Protein AF-A0A950UDC6-F1 (afdb_monomer)

Mean predicted aligned error: 10.17 Å

Sequence (81 aa):
IFLSTFVLISQNRMAAEAEKRAELDLQISLLAEHEVTKLITLTSAIAGRMGIETEKDPELPELAQNVAPEIVLDEIEEQGG

Solvent-accessible surface area (backbone atoms only — not comparable to full-atom values): 4622 Å² total; per-residue (Å²): 108,70,67,58,52,53,50,51,54,51,49,54,52,52,49,59,50,50,53,55,48,53,54,50,51,49,54,51,50,39,52,48,50,41,52,48,24,50,49,49,48,52,49,52,53,50,32,58,75,70,70,48,88,63,82,85,47,82,60,56,70,63,57,47,50,83,62,55,54,67,60,57,52,53,50,50,55,67,71,69,110

Radius of gyration: 21.17 Å; Cα contacts (8 Å, |Δi|>4): 26; chains: 1; bounding box: 43×21×60 Å

Structure (mmCIF, N/CA/C/O backbone):
data_AF-A0A950UDC6-F1
#
_entry.id   AF-A0A950UDC6-F1
#
loop_
_atom_site.group_PDB
_atom_site.id
_atom_site.type_symbol
_atom_site.label_atom_id
_atom_site.label_alt_id
_atom_site.label_comp_id
_atom_site.label_asym_id
_atom_site.label_entity_id
_atom_site.label_seq_id
_atom_site.pdbx_PDB_ins_code
_atom_site.Cartn_x
_atom_site.Cartn_y
_atom_site.Cartn_z
_atom_site.occupancy
_atom_site.B_iso_or_equiv
_atom_site.auth_seq_id
_atom_site.auth_comp_id
_atom_site.auth_asym_id
_atom_site.auth_atom_id
_atom_site.pdbx_PDB_model_num
ATOM 1 N N . ILE A 1 1 ? 26.060 7.833 -33.320 1.00 73.75 1 ILE A N 1
ATOM 2 C CA . ILE A 1 1 ? 24.884 7.204 -33.973 1.00 73.75 1 ILE A CA 1
ATOM 3 C C . ILE A 1 1 ? 24.625 5.817 -33.386 1.00 73.75 1 ILE A C 1
ATOM 5 O O . ILE A 1 1 ? 23.683 5.715 -32.622 1.00 73.75 1 ILE A O 1
ATOM 9 N N . PHE A 1 2 ? 25.481 4.803 -33.591 1.00 84.62 2 PHE A N 1
ATOM 10 C CA . PHE A 1 2 ? 25.266 3.457 -33.018 1.00 84.62 2 PHE A CA 1
ATOM 11 C C . PHE A 1 2 ? 25.070 3.437 -31.494 1.00 84.62 2 PHE A C 1
ATOM 13 O O . PHE A 1 2 ? 24.086 2.879 -31.023 1.00 84.62 2 PHE A O 1
ATOM 20 N N . LEU A 1 3 ? 25.947 4.096 -30.725 1.00 91.50 3 LEU A N 1
ATOM 21 C CA . LEU A 1 3 ? 25.814 4.160 -29.262 1.00 91.50 3 LEU A CA 1
ATOM 22 C C . LEU A 1 3 ? 24.483 4.794 -28.829 1.00 91.50 3 LEU A C 1
ATOM 24 O O . LEU A 1 3 ? 23.816 4.276 -27.946 1.00 91.50 3 LEU A O 1
ATOM 28 N N . SER A 1 4 ? 24.071 5.877 -29.489 1.00 91.88 4 SER A N 1
ATOM 29 C CA . SER A 1 4 ? 22.799 6.551 -29.220 1.00 91.88 4 SER A CA 1
ATOM 30 C C . SER A 1 4 ? 21.608 5.634 -29.505 1.00 91.88 4 SER A C 1
ATOM 32 O O . SER A 1 4 ? 20.685 5.582 -28.706 1.00 91.88 4 SER A O 1
ATOM 34 N N . THR A 1 5 ? 21.649 4.851 -30.588 1.00 90.75 5 THR A N 1
ATOM 35 C CA . THR A 1 5 ? 20.614 3.853 -30.894 1.00 90.75 5 THR A CA 1
ATOM 36 C C . THR A 1 5 ? 20.575 2.735 -29.848 1.00 90.75 5 THR A C 1
ATOM 38 O O . THR A 1 5 ? 19.495 2.376 -29.394 1.00 90.75 5 THR A O 1
ATOM 41 N N . PHE A 1 6 ? 21.728 2.227 -29.397 1.00 91.00 6 PHE A N 1
ATOM 42 C CA . PHE A 1 6 ? 21.791 1.237 -28.312 1.00 91.00 6 PHE A CA 1
ATOM 43 C C . PHE A 1 6 ? 21.232 1.778 -26.992 1.00 91.00 6 PHE A C 1
ATOM 45 O O . PHE A 1 6 ? 20.484 1.082 -26.305 1.00 91.00 6 PHE A O 1
ATOM 52 N N . VAL A 1 7 ? 21.562 3.026 -26.653 1.00 92.38 7 VAL A N 1
ATOM 53 C CA . VAL A 1 7 ? 21.037 3.704 -25.464 1.00 92.38 7 VAL A CA 1
ATOM 54 C C . VAL A 1 7 ? 19.523 3.874 -25.570 1.00 92.38 7 VAL A C 1
ATOM 56 O O . VAL A 1 7 ? 18.830 3.503 -24.630 1.00 92.38 7 VAL A O 1
ATOM 59 N N . LEU A 1 8 ? 18.999 4.331 -26.712 1.00 91.81 8 LEU A N 1
ATOM 60 C CA . LEU A 1 8 ? 17.556 4.493 -26.930 1.00 91.81 8 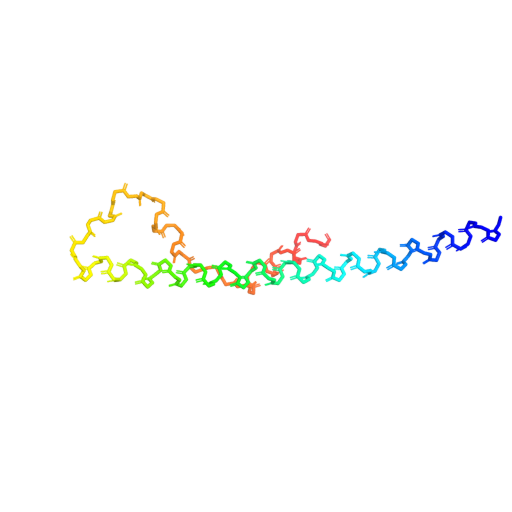LEU A CA 1
ATOM 61 C C . LEU A 1 8 ? 16.799 3.161 -26.844 1.00 91.81 8 LEU A C 1
ATOM 63 O O . LEU A 1 8 ? 15.748 3.098 -26.215 1.00 91.81 8 LEU A O 1
ATOM 67 N N . ILE A 1 9 ? 17.343 2.078 -27.408 1.00 90.94 9 ILE A N 1
ATOM 68 C CA . ILE A 1 9 ? 16.746 0.737 -27.295 1.00 90.94 9 ILE A CA 1
ATOM 69 C C . ILE A 1 9 ? 16.721 0.278 -25.830 1.00 90.94 9 ILE A C 1
ATOM 71 O O . ILE A 1 9 ? 15.705 -0.232 -25.357 1.00 90.94 9 ILE A O 1
ATOM 75 N N . SER A 1 10 ? 17.821 0.478 -25.097 1.00 91.31 10 SER A N 1
ATOM 76 C CA . SER A 1 10 ? 17.902 0.120 -23.677 1.00 91.31 10 SER A CA 1
ATOM 77 C C . SER A 1 10 ? 16.929 0.944 -22.828 1.00 91.31 10 SER A C 1
ATOM 79 O O . SER A 1 10 ? 16.224 0.388 -21.989 1.00 91.31 10 SER A O 1
ATOM 81 N N . GLN A 1 11 ? 16.845 2.253 -23.080 1.00 92.75 11 GLN A N 1
ATOM 82 C CA . GLN A 1 11 ? 15.919 3.166 -22.411 1.00 92.75 11 GLN A CA 1
ATOM 83 C C . GLN A 1 11 ? 14.465 2.785 -22.669 1.00 92.75 11 GLN A C 1
ATOM 85 O O . GLN A 1 11 ? 13.696 2.696 -21.719 1.00 92.75 11 GLN A O 1
ATOM 90 N N . ASN A 1 12 ? 14.106 2.473 -23.915 1.00 91.75 12 ASN A N 1
ATOM 91 C CA . ASN A 1 12 ? 12.751 2.054 -24.261 1.00 91.75 12 ASN A CA 1
ATOM 92 C C . ASN A 1 12 ? 12.349 0.757 -23.539 1.00 91.75 12 ASN A C 1
ATOM 94 O O . ASN A 1 12 ? 11.237 0.631 -23.037 1.00 91.75 12 ASN A O 1
ATOM 98 N N . ARG A 1 13 ? 13.281 -0.198 -23.416 1.00 93.50 13 ARG A N 1
ATOM 99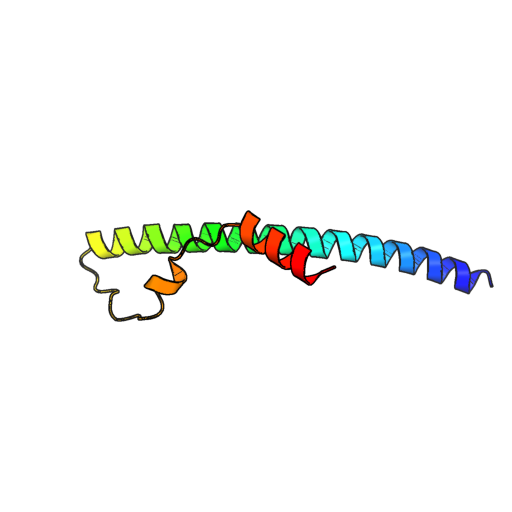 C CA . ARG A 1 13 ? 13.055 -1.426 -22.642 1.00 93.50 13 ARG A CA 1
ATOM 100 C C . ARG A 1 13 ? 12.862 -1.140 -21.150 1.00 93.50 13 ARG A C 1
ATOM 102 O O . ARG A 1 13 ? 11.969 -1.720 -20.546 1.00 93.50 13 ARG A O 1
ATOM 109 N N . MET A 1 14 ? 13.693 -0.275 -20.566 1.00 92.50 14 MET A N 1
ATOM 110 C CA . MET A 1 14 ? 13.567 0.103 -19.152 1.00 92.50 14 MET A CA 1
ATOM 111 C C . MET A 1 14 ? 12.253 0.839 -18.878 1.00 92.50 14 MET A C 1
ATOM 113 O O . MET A 1 14 ? 11.628 0.574 -17.859 1.00 92.50 14 MET A O 1
ATOM 117 N N . ALA A 1 15 ? 11.811 1.707 -19.792 1.00 92.81 15 ALA A N 1
ATOM 118 C CA . ALA A 1 15 ? 10.532 2.403 -19.685 1.00 92.81 15 ALA A CA 1
ATOM 119 C C . ALA A 1 15 ? 9.353 1.418 -19.682 1.00 92.81 15 ALA A C 1
ATOM 121 O O . ALA A 1 15 ? 8.538 1.449 -18.768 1.00 92.81 15 ALA A O 1
ATOM 122 N N . ALA A 1 16 ? 9.327 0.471 -20.626 1.00 92.81 16 ALA A N 1
ATOM 123 C CA . ALA A 1 16 ? 8.278 -0.548 -20.687 1.00 92.81 16 ALA A CA 1
ATOM 124 C C . ALA A 1 16 ? 8.262 -1.484 -19.461 1.00 92.81 16 ALA A C 1
ATOM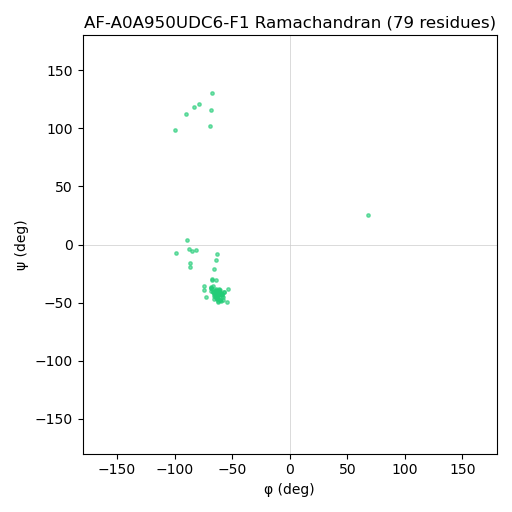 126 O O . ALA A 1 16 ? 7.216 -2.006 -19.084 1.00 92.81 16 ALA A O 1
ATOM 127 N N . GLU A 1 17 ? 9.417 -1.744 -18.842 1.00 94.00 17 GLU A N 1
ATOM 128 C CA . GLU A 1 17 ? 9.483 -2.523 -17.601 1.00 94.00 17 GLU A CA 1
ATOM 129 C C . GLU A 1 17 ? 9.008 -1.710 -16.390 1.00 94.00 17 GLU A C 1
ATOM 131 O O . GLU A 1 17 ? 8.317 -2.250 -15.528 1.00 94.00 17 GLU A O 1
ATOM 136 N N . ALA A 1 18 ? 9.350 -0.421 -16.331 1.00 92.75 18 ALA A N 1
ATOM 137 C CA . ALA A 1 18 ? 8.901 0.480 -15.276 1.00 92.75 18 ALA A CA 1
ATOM 138 C C . ALA A 1 18 ? 7.377 0.664 -15.294 1.00 92.75 18 ALA A C 1
ATOM 140 O O . ALA A 1 18 ? 6.758 0.628 -14.238 1.00 92.75 18 ALA A O 1
ATOM 141 N N . GLU A 1 19 ? 6.774 0.780 -16.477 1.00 91.12 19 GLU A N 1
ATOM 142 C CA . GLU A 1 19 ? 5.322 0.907 -16.635 1.00 91.12 19 GLU A CA 1
ATOM 143 C C . GLU A 1 19 ? 4.578 -0.337 -16.129 1.00 91.12 19 GLU A C 1
ATOM 145 O O . GLU A 1 19 ? 3.666 -0.227 -15.315 1.00 91.12 19 GLU A O 1
ATOM 150 N N . LYS A 1 20 ? 5.054 -1.537 -16.484 1.00 89.94 20 LYS A N 1
ATOM 151 C CA . LYS A 1 20 ? 4.499 -2.796 -15.953 1.00 89.94 20 LYS A CA 1
ATOM 152 C C . LYS A 1 20 ? 4.634 -2.915 -14.438 1.00 89.94 20 LYS A C 1
ATOM 154 O O . LYS A 1 20 ? 3.761 -3.475 -13.785 1.00 89.94 20 LYS A O 1
ATOM 159 N N . ARG A 1 21 ? 5.753 -2.447 -13.878 1.00 92.94 21 ARG A N 1
ATOM 160 C CA . ARG A 1 21 ? 5.954 -2.433 -12.422 1.00 92.94 21 ARG A CA 1
ATOM 161 C C . ARG A 1 21 ? 4.978 -1.475 -11.754 1.00 92.94 21 ARG A C 1
ATOM 163 O O . ARG A 1 21 ? 4.365 -1.872 -10.780 1.00 92.94 21 ARG A O 1
ATOM 170 N N . ALA A 1 22 ? 4.787 -0.280 -12.310 1.00 89.44 22 ALA A N 1
ATOM 171 C CA . ALA A 1 22 ? 3.840 0.695 -11.782 1.00 89.44 22 ALA A CA 1
ATOM 172 C C . ALA A 1 22 ? 2.394 0.164 -11.783 1.00 89.44 22 ALA A C 1
ATOM 174 O O . ALA A 1 22 ? 1.691 0.316 -10.788 1.00 89.44 22 ALA A O 1
ATOM 175 N N . GLU A 1 23 ? 1.973 -0.516 -12.854 1.00 87.31 23 GLU A N 1
ATOM 176 C CA . GLU A 1 23 ? 0.656 -1.165 -12.922 1.00 87.31 23 GLU A CA 1
ATOM 177 C C . GLU A 1 23 ? 0.493 -2.241 -11.833 1.00 87.31 23 GLU A C 1
ATOM 179 O O . GLU A 1 23 ? -0.502 -2.262 -11.109 1.00 87.31 23 GLU A O 1
ATOM 184 N N . LEU A 1 24 ? 1.492 -3.116 -11.672 1.00 91.06 24 LEU A N 1
ATOM 185 C CA . LEU A 1 24 ? 1.478 -4.152 -10.635 1.00 91.06 24 LEU A CA 1
ATOM 186 C C . LEU A 1 24 ? 1.514 -3.561 -9.222 1.00 91.06 24 LEU A C 1
ATOM 188 O O . LEU A 1 24 ? 0.817 -4.060 -8.342 1.00 91.06 24 LEU A O 1
ATOM 192 N N . ASP A 1 25 ? 2.296 -2.507 -8.999 1.00 90.25 25 ASP A N 1
ATOM 193 C CA . ASP A 1 25 ? 2.382 -1.824 -7.708 1.00 90.25 25 ASP A CA 1
ATOM 194 C C . ASP A 1 25 ? 1.026 -1.212 -7.325 1.00 90.25 25 ASP A C 1
ATOM 196 O O . ASP A 1 25 ? 0.605 -1.327 -6.170 1.00 90.25 25 ASP A O 1
ATOM 200 N N . LEU A 1 26 ? 0.297 -0.635 -8.288 1.00 86.56 26 LEU A N 1
ATOM 201 C CA . LEU A 1 26 ? -1.068 -0.152 -8.076 1.00 86.56 26 LEU A CA 1
ATOM 202 C C . LEU A 1 26 ? -2.017 -1.300 -7.704 1.00 86.56 26 LEU A C 1
ATOM 204 O O . LEU A 1 26 ? -2.707 -1.218 -6.690 1.00 86.56 26 LEU A O 1
ATOM 208 N N . GLN A 1 27 ? -2.008 -2.397 -8.467 1.00 85.94 27 GLN A N 1
ATOM 209 C CA . GLN A 1 27 ? -2.850 -3.567 -8.183 1.00 85.94 27 GLN A CA 1
ATOM 210 C C . GLN A 1 27 ? -2.577 -4.156 -6.791 1.00 85.94 27 GLN A C 1
ATOM 212 O O . GLN A 1 27 ? -3.512 -4.481 -6.059 1.00 85.94 27 GLN A O 1
ATOM 217 N N . ILE A 1 28 ? -1.302 -4.267 -6.401 1.00 89.56 28 ILE A N 1
ATOM 218 C CA . ILE A 1 28 ? -0.903 -4.743 -5.071 1.00 89.56 28 ILE A CA 1
ATOM 219 C C . ILE A 1 28 ? -1.406 -3.789 -3.988 1.00 89.56 28 ILE A C 1
ATOM 221 O O . ILE A 1 28 ? -1.905 -4.252 -2.964 1.00 89.56 28 ILE A O 1
ATOM 225 N N . SER A 1 29 ? -1.296 -2.478 -4.209 1.00 87.81 29 SER A N 1
ATOM 226 C CA . SER A 1 29 ? -1.716 -1.463 -3.238 1.00 87.81 29 SER A CA 1
ATOM 227 C C . SER A 1 29 ? -3.225 -1.515 -2.993 1.00 87.81 29 SER A C 1
ATOM 229 O O . SER A 1 29 ? -3.648 -1.543 -1.841 1.00 87.81 29 SER A O 1
ATOM 231 N N . LEU A 1 30 ? -4.027 -1.636 -4.056 1.00 86.75 30 LEU A N 1
ATOM 232 C CA . LEU A 1 30 ? -5.486 -1.755 -3.959 1.00 86.75 30 LEU A CA 1
ATOM 233 C C . LEU A 1 30 ? -5.931 -3.060 -3.291 1.00 86.75 30 LEU A C 1
ATOM 235 O O . LEU A 1 30 ? -6.845 -3.064 -2.466 1.00 86.75 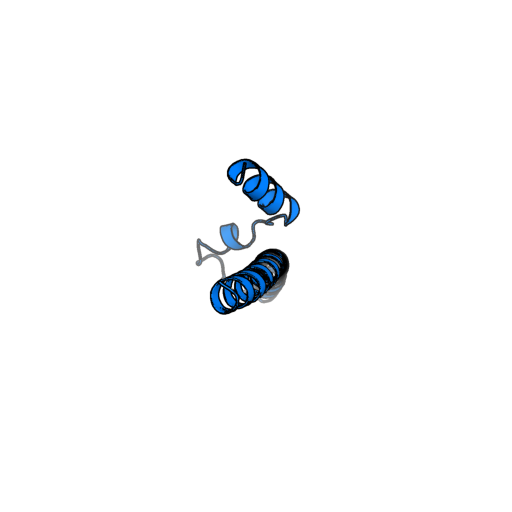30 LEU A O 1
ATOM 239 N N . LEU A 1 31 ? -5.273 -4.178 -3.616 1.00 87.25 31 LEU A N 1
ATOM 240 C CA . LEU A 1 31 ? -5.545 -5.450 -2.949 1.00 87.25 31 LEU A CA 1
ATOM 241 C C . LEU A 1 31 ? -5.213 -5.367 -1.453 1.00 87.25 31 LEU A C 1
ATOM 243 O O . LEU A 1 31 ? -6.013 -5.795 -0.620 1.00 87.25 31 LEU A O 1
ATOM 247 N N . ALA A 1 32 ? -4.058 -4.791 -1.114 1.00 87.62 32 ALA A N 1
ATOM 248 C CA . ALA A 1 32 ? -3.638 -4.608 0.268 1.00 87.62 32 ALA A CA 1
ATOM 249 C C . ALA A 1 32 ? -4.609 -3.706 1.042 1.00 87.62 32 ALA A C 1
ATOM 251 O O . ALA A 1 32 ? -4.950 -4.027 2.177 1.00 87.62 32 ALA A O 1
ATOM 252 N N . GLU A 1 33 ? -5.095 -2.623 0.438 1.00 86.44 33 GLU A N 1
ATOM 253 C CA . GLU A 1 33 ? -6.084 -1.733 1.050 1.00 86.44 33 GLU A CA 1
ATOM 254 C C . GLU A 1 33 ? -7.380 -2.482 1.396 1.00 86.44 33 GLU A C 1
ATOM 256 O O . GLU A 1 33 ? -7.817 -2.463 2.549 1.00 86.44 33 GLU A O 1
ATOM 261 N N . HIS A 1 34 ? -7.926 -3.253 0.450 1.00 85.06 34 HIS A N 1
ATOM 262 C CA . HIS A 1 34 ? -9.107 -4.085 0.688 1.00 85.06 34 HIS A CA 1
ATOM 263 C C . HIS A 1 34 ? -8.894 -5.110 1.820 1.00 85.06 34 HIS A C 1
ATOM 265 O O . HIS A 1 34 ? -9.752 -5.300 2.693 1.00 85.06 34 HIS A O 1
ATOM 271 N N . GLU A 1 35 ? -7.741 -5.783 1.831 1.00 88.88 35 GLU A N 1
ATOM 272 C CA . GLU A 1 35 ? -7.384 -6.740 2.880 1.00 88.88 35 GLU A CA 1
ATOM 273 C C . GLU A 1 35 ? -7.239 -6.065 4.251 1.00 88.88 35 GLU A C 1
ATOM 275 O O . GLU A 1 35 ? -7.719 -6.607 5.253 1.00 88.88 35 GLU A O 1
ATOM 280 N N . VAL A 1 36 ? -6.649 -4.867 4.307 1.00 89.50 36 VAL A N 1
ATOM 281 C CA . VAL A 1 36 ? -6.509 -4.068 5.532 1.00 89.50 36 VAL A CA 1
ATOM 282 C C . VAL A 1 36 ? -7.877 -3.664 6.079 1.00 89.50 36 VAL A C 1
ATOM 284 O O . VAL A 1 36 ? -8.135 -3.906 7.260 1.00 89.50 36 VAL A O 1
ATOM 287 N N . THR A 1 37 ? -8.799 -3.159 5.254 1.00 86.81 37 THR A N 1
ATOM 288 C CA . THR A 1 37 ? -10.170 -2.840 5.695 1.00 86.81 37 THR A CA 1
ATOM 289 C C . THR A 1 37 ? -10.867 -4.067 6.291 1.00 86.81 37 THR A C 1
ATOM 291 O O . THR A 1 37 ? -11.539 -3.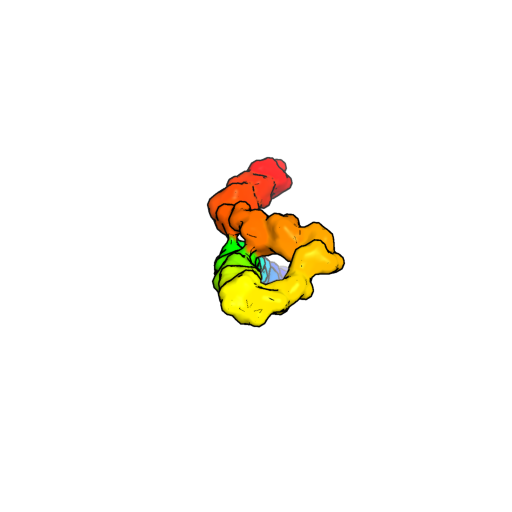995 7.330 1.00 86.81 37 THR A O 1
ATOM 294 N N . LYS A 1 38 ? -10.679 -5.240 5.677 1.00 86.62 38 LYS A N 1
ATOM 295 C CA . LYS A 1 38 ? -11.236 -6.501 6.181 1.00 86.62 38 LYS A CA 1
ATOM 296 C C . LYS A 1 38 ? -10.614 -6.910 7.516 1.00 86.62 38 LYS A C 1
ATOM 298 O O . LYS A 1 38 ? -11.339 -7.345 8.414 1.00 86.62 38 LYS A O 1
ATOM 303 N N . LEU A 1 39 ? -9.300 -6.750 7.675 1.00 89.88 39 LEU A N 1
ATOM 304 C CA . LEU A 1 39 ? -8.606 -6.995 8.941 1.00 89.88 39 LEU A CA 1
ATOM 305 C C . LEU A 1 39 ? -9.096 -6.057 10.047 1.00 89.88 39 LEU A C 1
ATOM 307 O O . LEU A 1 39 ? -9.350 -6.528 11.157 1.00 89.88 39 LEU A O 1
ATOM 311 N N . ILE A 1 40 ? -9.295 -4.772 9.749 1.00 87.19 40 ILE A N 1
ATOM 312 C CA . ILE A 1 40 ? -9.862 -3.795 10.689 1.00 87.19 40 ILE A CA 1
ATOM 313 C C . ILE A 1 40 ? -11.267 -4.230 11.106 1.00 87.19 40 ILE A C 1
ATOM 315 O O . ILE A 1 40 ? -11.551 -4.330 12.297 1.00 87.19 40 ILE A O 1
ATOM 319 N N . THR A 1 41 ? -12.122 -4.596 10.149 1.00 85.69 41 THR A N 1
ATOM 320 C CA . THR A 1 41 ? -13.493 -5.061 10.422 1.00 85.69 41 THR A CA 1
ATOM 321 C C . THR A 1 41 ? -13.511 -6.280 11.350 1.00 85.69 41 THR A C 1
ATOM 323 O O . THR A 1 41 ? -14.251 -6.314 12.337 1.00 85.69 41 THR A O 1
ATOM 326 N N . LEU A 1 42 ? -12.678 -7.285 11.064 1.00 89.62 42 LEU A N 1
ATOM 327 C CA . LEU A 1 42 ? -12.584 -8.498 11.879 1.00 89.62 42 LEU A CA 1
ATOM 328 C C . LEU A 1 42 ? -12.030 -8.205 13.277 1.00 89.62 42 LEU A C 1
ATOM 330 O O . LEU A 1 42 ? -12.554 -8.719 14.266 1.00 89.62 42 LEU A O 1
ATOM 334 N N . THR A 1 43 ? -11.003 -7.363 13.371 1.00 88.12 43 THR A N 1
ATOM 335 C CA . THR A 1 43 ? -10.368 -7.011 14.647 1.00 88.12 43 THR A CA 1
ATOM 336 C C . THR A 1 43 ? -11.311 -6.187 15.522 1.00 88.12 43 THR A C 1
ATOM 338 O O . THR A 1 43 ? -11.437 -6.477 16.710 1.00 88.12 43 THR A O 1
ATOM 341 N N . SER A 1 44 ? -12.062 -5.250 14.941 1.00 85.25 44 SER A N 1
ATOM 342 C CA . SER A 1 44 ? -13.116 -4.495 15.628 1.00 85.25 44 SER A CA 1
ATOM 343 C C . SER A 1 44 ? -14.230 -5.409 16.146 1.00 85.25 44 SER A C 1
ATOM 345 O O . SER A 1 44 ? -14.674 -5.268 17.286 1.00 85.25 44 SER A O 1
ATOM 347 N N . ALA A 1 45 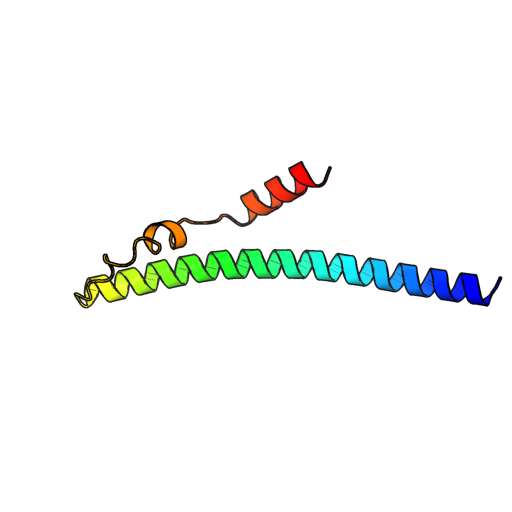? -14.643 -6.415 15.365 1.00 86.62 45 ALA A N 1
ATOM 348 C CA . ALA A 1 45 ? -15.622 -7.404 15.818 1.00 86.62 45 ALA A CA 1
ATOM 349 C C . ALA A 1 45 ? -15.102 -8.251 16.9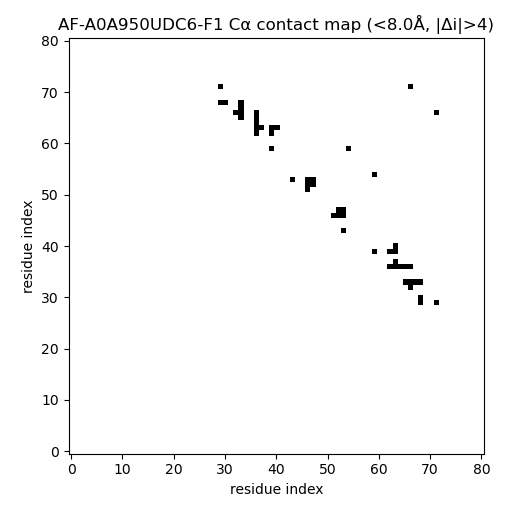98 1.00 86.62 45 ALA A C 1
ATOM 351 O O . ALA A 1 45 ? -15.857 -8.554 17.927 1.00 86.62 45 ALA A O 1
ATOM 352 N N . ILE A 1 46 ? -13.814 -8.614 16.991 1.00 89.31 46 ILE A N 1
ATOM 353 C CA . ILE A 1 46 ? -13.160 -9.312 18.109 1.00 89.31 46 ILE A CA 1
ATOM 354 C C . ILE A 1 46 ? -13.099 -8.408 19.346 1.00 89.31 46 ILE A C 1
ATOM 356 O O . ILE A 1 46 ? -13.486 -8.846 20.429 1.00 89.31 46 ILE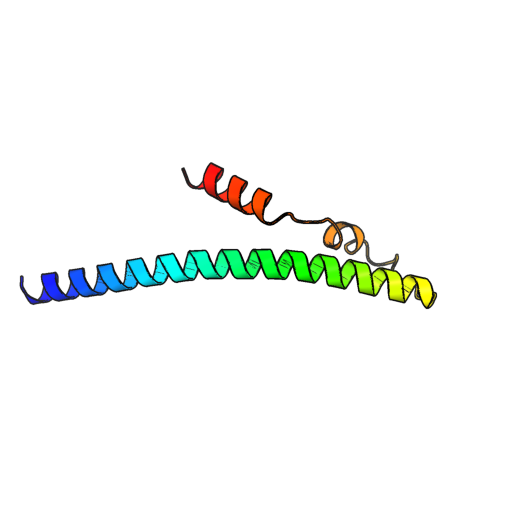 A O 1
ATOM 360 N N . ALA A 1 47 ? -12.678 -7.151 19.192 1.00 86.75 47 ALA A N 1
ATOM 361 C CA . ALA A 1 47 ? -12.608 -6.181 20.282 1.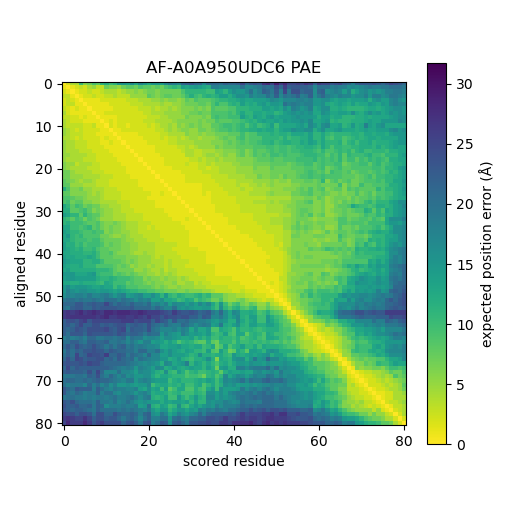00 86.75 47 ALA A CA 1
ATOM 362 C C . ALA A 1 47 ? -13.979 -5.978 20.949 1.00 86.75 47 ALA A C 1
ATOM 364 O O . ALA A 1 47 ? -14.088 -6.077 22.173 1.00 86.75 47 ALA A O 1
ATOM 365 N N . GLY A 1 48 ? -15.041 -5.836 20.147 1.00 84.25 48 GLY A N 1
ATOM 366 C CA . GLY A 1 48 ? -16.417 -5.749 20.640 1.00 84.25 48 GLY A CA 1
ATOM 367 C C . GLY A 1 48 ? -16.863 -6.998 21.409 1.00 84.25 48 GLY A C 1
ATOM 368 O O . GLY A 1 48 ? -17.501 -6.893 22.454 1.00 84.25 48 GLY A O 1
ATOM 369 N N . ARG A 1 49 ? -16.473 -8.199 20.959 1.00 89.44 49 ARG A N 1
ATOM 370 C CA . ARG A 1 49 ? -16.753 -9.467 21.668 1.00 89.44 49 ARG A CA 1
ATOM 371 C C . ARG A 1 49 ? -15.996 -9.588 22.991 1.00 89.44 49 ARG A C 1
ATOM 373 O O . ARG A 1 49 ? -16.484 -10.254 23.900 1.00 89.44 49 ARG A O 1
ATOM 380 N N . MET A 1 50 ? -14.823 -8.970 23.090 1.00 90.88 50 MET A N 1
ATOM 381 C CA . MET A 1 50 ? -13.990 -8.951 24.294 1.00 90.88 50 MET A CA 1
ATOM 382 C C . MET A 1 50 ? -14.337 -7.802 25.255 1.00 90.88 50 MET A C 1
ATOM 384 O O . MET A 1 50 ? -13.760 -7.740 26.338 1.00 90.88 50 MET A O 1
ATOM 388 N N . GLY A 1 51 ? -15.268 -6.911 24.888 1.00 85.00 51 GLY A N 1
ATOM 389 C CA . GLY A 1 51 ? -15.620 -5.733 25.687 1.00 85.00 51 GLY A CA 1
ATOM 390 C C . GLY A 1 51 ? -14.501 -4.690 25.756 1.00 85.00 51 GLY A C 1
ATOM 391 O O . GLY A 1 51 ? -14.415 -3.945 26.728 1.00 85.00 51 GLY A O 1
ATOM 392 N N . ILE A 1 52 ? -13.613 -4.669 24.758 1.00 82.94 52 ILE A N 1
ATOM 393 C CA . ILE A 1 52 ? -12.529 -3.693 24.656 1.00 82.94 52 ILE A CA 1
ATOM 394 C C . ILE A 1 52 ? -13.107 -2.424 24.024 1.00 82.94 52 ILE A C 1
ATOM 396 O O . ILE A 1 52 ? -13.571 -2.458 22.886 1.00 82.94 52 ILE A O 1
ATOM 400 N N . GLU A 1 53 ? -13.080 -1.306 24.752 1.00 73.06 53 GLU A N 1
ATOM 401 C CA . GLU A 1 53 ? -13.499 -0.003 24.224 1.00 73.06 53 GLU A CA 1
ATOM 402 C C . GLU A 1 53 ? -12.495 0.497 23.173 1.00 73.06 53 GLU A C 1
ATOM 404 O O . GLU A 1 53 ? -11.426 1.006 23.510 1.00 73.06 53 GLU A O 1
ATOM 409 N N . THR A 1 54 ? -12.845 0.364 21.893 1.00 66.12 54 THR A N 1
ATOM 410 C CA . THR A 1 54 ? -12.085 0.919 20.756 1.00 66.12 54 THR A CA 1
ATOM 411 C C . THR A 1 54 ? -12.670 2.237 20.233 1.00 66.12 54 THR A C 1
ATOM 413 O O . THR A 1 54 ? -12.045 2.898 19.415 1.00 66.12 54 THR A O 1
ATOM 416 N N . GLU A 1 55 ? -13.838 2.662 20.732 1.00 57.62 55 GLU A N 1
ATOM 417 C CA . GLU A 1 55 ? -14.596 3.853 20.288 1.00 57.62 55 GLU A CA 1
ATOM 418 C C . GLU A 1 55 ? -13.883 5.203 20.490 1.00 57.62 55 GLU A C 1
ATOM 420 O O . GLU A 1 55 ? -14.368 6.229 20.020 1.00 57.62 55 GLU A O 1
ATOM 425 N N . LYS A 1 56 ? -12.739 5.239 21.183 1.00 56.75 56 LYS A N 1
ATOM 426 C CA . LYS A 1 56 ? -11.976 6.483 21.379 1.00 56.75 56 LYS A CA 1
ATOM 427 C C . LYS A 1 56 ? -11.088 6.857 20.198 1.00 56.75 56 LYS A C 1
ATOM 429 O O . LYS A 1 56 ? -10.482 7.924 20.253 1.00 56.75 56 LYS A O 1
ATOM 434 N N . ASP A 1 57 ? -11.005 6.011 19.176 1.00 62.38 57 ASP A N 1
ATOM 435 C CA . ASP A 1 57 ? -10.262 6.316 17.963 1.00 62.38 57 ASP A CA 1
ATOM 436 C C . ASP A 1 57 ? -11.230 6.788 16.859 1.00 62.38 57 ASP A C 1
ATOM 438 O O . ASP A 1 57 ? -11.912 5.963 16.241 1.00 62.38 57 ASP A O 1
ATOM 442 N N . PRO A 1 58 ? -11.360 8.112 16.646 1.00 62.94 58 PRO A N 1
ATOM 443 C CA . PRO A 1 58 ? -12.281 8.675 15.663 1.00 62.94 58 PRO A CA 1
ATOM 444 C C . PRO A 1 58 ? -11.931 8.296 14.216 1.00 62.94 58 PRO A C 1
ATOM 446 O O . PRO A 1 58 ? -12.779 8.476 13.347 1.00 62.94 58 PRO A O 1
ATOM 449 N N . GLU A 1 59 ? -10.736 7.754 13.953 1.00 63.25 59 GLU A N 1
ATOM 450 C CA . GLU A 1 59 ? -10.285 7.360 12.611 1.00 63.25 59 GLU A CA 1
ATOM 451 C C . GLU A 1 59 ? -10.717 5.927 12.233 1.00 63.25 59 GLU A C 1
ATOM 453 O O . GLU A 1 59 ? -10.809 5.589 11.052 1.00 63.25 59 GLU A O 1
ATOM 458 N N . LEU A 1 60 ? -11.063 5.069 13.205 1.00 64.88 60 LEU A N 1
ATOM 459 C CA . LEU A 1 60 ? -11.455 3.672 12.944 1.00 64.88 60 LEU A CA 1
ATOM 460 C C . LEU A 1 60 ? -12.697 3.500 12.045 1.00 64.88 60 LEU A C 1
ATOM 462 O O . LEU A 1 60 ? -12.688 2.597 11.204 1.00 64.88 60 LEU A O 1
ATOM 466 N N . PRO A 1 61 ? -13.771 4.303 12.183 1.00 64.81 61 PRO A N 1
ATOM 467 C CA . PRO A 1 61 ? -14.934 4.206 11.303 1.00 64.81 61 PRO A CA 1
ATOM 468 C C . PRO A 1 61 ? -14.633 4.624 9.860 1.00 64.81 61 PRO A C 1
ATOM 470 O O . PRO A 1 61 ? -15.255 4.094 8.943 1.00 64.81 61 PRO A O 1
ATOM 473 N N . GLU A 1 62 ? -13.696 5.554 9.651 1.00 63.47 62 GLU A N 1
ATOM 474 C CA . GLU A 1 62 ? -13.246 5.964 8.315 1.00 63.47 62 GLU A CA 1
ATOM 475 C C . GLU A 1 62 ? -12.384 4.875 7.672 1.00 63.47 62 GLU A C 1
ATOM 477 O O . GLU A 1 62 ? -12.654 4.474 6.543 1.00 63.47 62 GLU A O 1
ATOM 482 N N . LEU A 1 63 ? -11.436 4.302 8.419 1.00 61.62 63 LEU A N 1
ATOM 483 C CA . LEU A 1 63 ? -10.568 3.216 7.944 1.00 61.62 63 LEU A CA 1
ATOM 484 C C . LEU A 1 63 ? -11.319 1.901 7.651 1.00 61.62 63 LEU A C 1
ATOM 486 O O . LEU A 1 63 ? -10.827 1.043 6.917 1.00 61.62 63 LEU A O 1
ATOM 490 N N . ALA A 1 64 ? -12.505 1.714 8.236 1.00 61.00 64 ALA A N 1
ATOM 491 C CA . ALA A 1 64 ? -13.364 0.560 7.985 1.00 61.00 64 ALA A CA 1
ATOM 492 C C . ALA A 1 64 ? -14.263 0.718 6.743 1.00 61.00 64 ALA A C 1
ATOM 494 O O . ALA A 1 64 ? -14.972 -0.230 6.385 1.00 61.00 64 ALA A O 1
ATOM 495 N N . GLN A 1 65 ? -14.270 1.885 6.088 1.00 65.81 65 GLN A N 1
ATOM 496 C CA . GLN A 1 65 ? -15.014 2.060 4.843 1.00 65.81 65 GLN A CA 1
ATOM 497 C C . GLN A 1 65 ? -14.376 1.214 3.738 1.00 65.81 65 GLN A C 1
ATOM 499 O O . GLN A 1 65 ? -13.163 1.206 3.549 1.00 65.81 65 GLN A O 1
ATOM 504 N N . ASN A 1 66 ? -15.209 0.445 3.035 1.00 59.72 66 ASN A N 1
ATOM 505 C CA . ASN A 1 66 ? -14.758 -0.421 1.951 1.00 59.72 66 ASN A CA 1
ATOM 506 C C . ASN A 1 66 ? -14.293 0.438 0.777 1.00 59.72 66 ASN A C 1
ATOM 508 O O . ASN A 1 66 ? -15.111 1.117 0.158 1.00 59.72 66 ASN A O 1
ATOM 512 N N . VAL A 1 67 ? -13.008 0.358 0.449 1.00 60.91 67 VAL A N 1
ATOM 513 C CA . VAL A 1 67 ? -12.488 0.867 -0.816 1.00 60.91 67 VAL A CA 1
ATOM 514 C C . VAL A 1 67 ? -12.571 -0.274 -1.822 1.00 60.91 67 VAL A C 1
ATOM 516 O O . VAL A 1 67 ? -11.938 -1.318 -1.659 1.00 60.91 67 VAL A O 1
ATOM 519 N N . ALA A 1 68 ? -13.447 -0.119 -2.813 1.00 66.62 68 ALA A N 1
ATOM 520 C CA . ALA A 1 68 ? -13.581 -1.071 -3.906 1.00 66.62 68 ALA A CA 1
ATOM 521 C C . ALA A 1 68 ? -12.439 -0.821 -4.909 1.00 66.62 68 ALA A C 1
ATOM 523 O O . ALA A 1 68 ? -12.356 0.292 -5.436 1.00 66.62 68 ALA A O 1
ATOM 524 N N . PRO A 1 69 ? -11.569 -1.811 -5.185 1.00 64.56 69 PRO A N 1
ATOM 525 C CA . PRO A 1 69 ? -10.439 -1.651 -6.101 1.00 64.56 69 PRO A CA 1
ATOM 526 C C . PRO A 1 69 ? -10.851 -1.134 -7.482 1.00 64.56 69 PRO A C 1
ATOM 528 O O . PRO A 1 69 ? -10.158 -0.294 -8.047 1.00 64.56 69 PRO A O 1
ATOM 531 N N . GLU A 1 70 ? -12.000 -1.591 -7.994 1.00 62.09 70 GLU A N 1
ATOM 532 C CA . GLU A 1 70 ? -12.569 -1.116 -9.259 1.00 62.09 70 GLU A CA 1
ATOM 533 C C . GLU A 1 70 ? -12.808 0.403 -9.296 1.00 62.09 70 GLU A C 1
ATOM 535 O O . GLU A 1 70 ? -12.460 1.039 -10.281 1.00 62.09 70 GLU A O 1
ATOM 540 N N . ILE A 1 71 ? -13.304 1.010 -8.211 1.00 63.44 71 ILE A N 1
ATOM 541 C CA . ILE A 1 71 ? -13.627 2.448 -8.168 1.00 63.44 71 ILE A CA 1
ATOM 542 C C . ILE A 1 71 ? -12.357 3.303 -8.244 1.00 63.44 71 ILE A C 1
ATOM 544 O O . ILE A 1 71 ? -12.351 4.359 -8.868 1.00 63.44 71 ILE A O 1
ATOM 548 N N . VAL A 1 72 ? -11.271 2.856 -7.608 1.00 68.94 72 VAL A N 1
ATOM 549 C CA . VAL A 1 72 ? -10.004 3.600 -7.625 1.00 68.94 72 VAL A CA 1
ATOM 550 C C . VAL A 1 72 ? -9.313 3.473 -8.982 1.00 68.94 72 VAL A C 1
ATOM 552 O O . VAL A 1 72 ? -8.709 4.437 -9.446 1.00 68.94 72 VAL A O 1
ATOM 555 N N . LEU A 1 73 ? -9.414 2.309 -9.634 1.00 67.06 73 LEU A N 1
ATOM 556 C CA . LEU A 1 73 ? -8.918 2.121 -11.000 1.00 67.06 73 LEU A CA 1
ATOM 557 C C . LEU A 1 73 ? -9.679 3.007 -11.993 1.00 67.06 73 LEU A C 1
ATOM 559 O O . LEU A 1 73 ? -9.034 3.698 -12.778 1.00 67.06 73 LEU A O 1
ATOM 563 N N . ASP A 1 74 ? -11.011 3.049 -11.897 1.00 69.56 74 ASP A N 1
ATOM 564 C CA . ASP A 1 74 ? -11.862 3.895 -12.742 1.00 69.56 74 ASP A CA 1
ATOM 565 C C . ASP A 1 74 ? -11.509 5.391 -12.587 1.00 69.56 74 ASP A C 1
ATOM 567 O O . ASP A 1 74 ? -11.373 6.107 -13.578 1.00 69.56 74 ASP A O 1
ATOM 571 N N . GLU A 1 75 ? -11.277 5.866 -11.356 1.00 69.19 75 GLU A N 1
ATOM 572 C CA . GLU A 1 75 ? -10.903 7.265 -11.082 1.00 69.19 75 GLU A CA 1
ATOM 573 C C . GLU A 1 75 ? -9.495 7.614 -11.607 1.00 69.19 75 GLU A C 1
ATOM 575 O O . GLU A 1 75 ? -9.256 8.719 -12.101 1.00 69.19 75 GLU A O 1
ATOM 580 N N . ILE A 1 76 ? -8.543 6.676 -11.533 1.00 69.19 76 ILE A N 1
ATOM 581 C CA . ILE A 1 76 ? -7.194 6.860 -12.092 1.00 69.19 76 ILE A CA 1
ATOM 582 C C . ILE A 1 76 ? -7.243 6.893 -13.627 1.00 69.19 76 ILE A C 1
ATOM 584 O O . ILE A 1 76 ? -6.520 7.686 -14.233 1.00 69.19 76 ILE A O 1
ATOM 588 N N . GLU A 1 77 ? -8.091 6.080 -14.262 1.00 69.44 77 GLU A N 1
ATOM 589 C CA . GLU A 1 77 ? -8.308 6.123 -15.713 1.00 69.44 77 GLU A CA 1
ATOM 590 C C . GLU A 1 77 ? -8.999 7.423 -16.159 1.00 69.44 77 GLU A C 1
ATOM 592 O O . GLU A 1 77 ? -8.602 7.998 -17.174 1.00 69.44 77 GLU A O 1
ATOM 597 N N . GLU A 1 78 ? -9.964 7.944 -15.390 1.00 69.38 78 GLU A N 1
ATOM 598 C CA . GLU A 1 78 ? -10.617 9.233 -15.675 1.00 69.38 78 GLU A CA 1
ATOM 599 C C . GLU A 1 78 ? -9.670 10.435 -15.529 1.00 69.38 78 GLU A C 1
ATOM 601 O O . GLU A 1 78 ? -9.757 11.385 -16.310 1.00 69.38 78 GLU A O 1
ATOM 606 N N . GLN A 1 79 ? -8.746 10.406 -14.564 1.00 59.84 79 GLN A N 1
ATOM 607 C CA . GLN A 1 79 ? -7.768 11.484 -14.358 1.00 59.84 79 GLN A CA 1
ATOM 608 C C . GLN A 1 79 ? -6.493 11.333 -15.209 1.00 59.84 79 GLN A C 1
ATOM 610 O O . GLN A 1 79 ? -5.737 12.296 -15.356 1.00 59.84 79 GLN A O 1
ATOM 615 N N . GLY A 1 80 ? -6.241 10.144 -15.763 1.00 50.91 80 GLY A N 1
ATOM 616 C CA . GLY A 1 80 ? -5.080 9.815 -16.597 1.00 50.91 80 GLY A CA 1
ATOM 617 C C . GLY A 1 80 ? -5.256 10.050 -18.104 1.00 50.91 80 GLY A C 1
ATOM 618 O O . GLY A 1 80 ? -4.341 9.716 -18.862 1.00 50.91 80 GLY A O 1
ATOM 619 N N . GLY A 1 81 ? -6.403 10.594 -18.535 1.00 43.44 81 GLY A N 1
ATOM 620 C CA . GLY A 1 81 ? -6.731 10.939 -19.930 1.00 43.44 81 GLY A CA 1
ATOM 621 C C . GLY A 1 81 ? -6.272 12.321 -20.390 1.00 43.44 81 GLY A C 1
ATOM 622 O O . GLY A 1 81 ? -6.444 13.302 -19.635 1.00 43.44 81 GLY A O 1
#

Secondary structure (DSSP, 8-state):
-HHHHHHHHHHHHHHHHHHHHHHHHHHHHHHHHHHHHHHHHHHHHHHHHHT---TT-TTHHHHTS---HHHHHHHHHHH--

pLDDT: mean 79.74, std 13.02, range [43.44, 94.0]

Foldseek 3Di:
DVVVVVVVVVVVVVVVVVVVVVVVVLVVVLVVLQVQLVVLVVVVVVCVVVVNPPVVDPCSVVSNDHDDSVVVVVVCVVVVD